Protein AF-A0A534V295-F1 (afdb_monomer_lite)

Radius of gyration: 14.81 Å; chains: 1; bounding box: 39×30×40 Å

Secondary structure (DSSP, 8-state):
-HHHHHHHH-SS----HHHHHHHHHHHTTS-GGG-TGGGGGGTTHHHH--HHHHHHHHHHHHHHHHHTTTPPTTSHHHHHHHHHHHHHH---HHHHHHHTT--HHHHHHHHHHHHHHHHH-TTTHHHHHHHIIIIITSGGGG---

Foldseek 3Di:
DVVLVCCVVDPPLDDDPVVVVVVCVVCVVPPLCPCQPCVLVSQLSLVSDQQVRNQVNLVSLLVNLVVCLVPDPPDSSNSSNVSSLCLLQDDDPRSLSNLLSHDPVRLVSLLVSLVVSLVRHPVRNVSSVVSCVPDSVDVNSVDHD

pLDDT: mean 78.27, std 17.97, range [41.53, 97.62]

Structure (mmCIF, N/CA/C/O backbone):
data_AF-A0A534V295-F1
#
_entry.id   AF-A0A534V295-F1
#
loop_
_atom_site.group_PDB
_atom_site.id
_atom_site.type_symbol
_atom_site.label_atom_id
_atom_site.label_alt_id
_atom_site.label_comp_id
_atom_site.label_a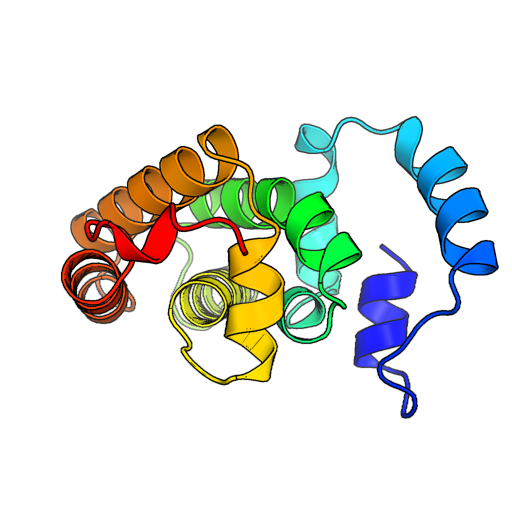sym_id
_atom_site.label_entity_id
_atom_site.label_seq_id
_atom_site.pdbx_PDB_ins_code
_atom_site.Cartn_x
_atom_site.Cartn_y
_atom_site.Cartn_z
_atom_site.occupancy
_atom_site.B_iso_or_equiv
_atom_site.auth_seq_id
_atom_site.auth_comp_id
_atom_site.auth_asym_id
_atom_site.auth_atom_id
_atom_site.pdbx_PDB_model_num
ATOM 1 N N . MET A 1 1 ? 5.606 -0.984 -17.996 1.00 51.03 1 MET A N 1
ATOM 2 C CA . MET A 1 1 ? 6.731 -0.240 -17.356 1.00 51.03 1 MET A CA 1
ATOM 3 C C . MET A 1 1 ? 7.034 1.120 -17.991 1.00 51.03 1 MET A C 1
ATOM 5 O O . MET A 1 1 ? 6.924 2.134 -17.314 1.00 51.03 1 MET A O 1
ATOM 9 N N . ARG A 1 2 ? 7.280 1.182 -19.312 1.00 45.19 2 ARG A N 1
ATOM 10 C CA . ARG A 1 2 ? 7.462 2.442 -20.069 1.00 45.19 2 ARG A CA 1
ATOM 11 C C . ARG A 1 2 ? 6.350 3.473 -19.828 1.00 45.19 2 ARG A C 1
ATOM 13 O O . ARG A 1 2 ? 6.599 4.661 -19.901 1.00 45.19 2 ARG A O 1
ATOM 20 N N . GLN A 1 3 ? 5.131 3.026 -19.540 1.00 49.78 3 GLN A N 1
ATOM 21 C CA . GLN A 1 3 ? 3.981 3.892 -19.294 1.00 49.78 3 GLN A CA 1
ATOM 22 C C . GLN A 1 3 ? 3.855 4.422 -17.856 1.00 49.78 3 GLN A C 1
ATOM 24 O O . GLN A 1 3 ? 3.363 5.526 -17.702 1.00 49.78 3 GLN A O 1
ATOM 29 N N . ALA A 1 4 ? 4.331 3.719 -16.821 1.00 48.47 4 ALA A N 1
ATOM 30 C CA . ALA A 1 4 ? 4.443 4.315 -15.482 1.00 48.47 4 ALA A CA 1
ATOM 31 C C . ALA A 1 4 ? 5.509 5.422 -15.500 1.00 48.47 4 ALA A C 1
ATOM 33 O O . ALA A 1 4 ? 5.258 6.523 -15.028 1.00 48.47 4 ALA A O 1
ATOM 34 N N . LEU A 1 5 ? 6.617 5.167 -16.205 1.00 48.59 5 LEU A N 1
ATOM 35 C CA . LEU A 1 5 ? 7.640 6.165 -16.514 1.00 48.59 5 LEU A CA 1
ATOM 36 C C . LEU A 1 5 ? 7.089 7.342 -17.349 1.00 48.59 5 LEU A C 1
ATOM 38 O O . LEU A 1 5 ? 7.414 8.491 -17.090 1.00 48.59 5 LEU A O 1
ATOM 42 N N . LEU A 1 6 ? 6.236 7.087 -18.351 1.00 47.25 6 LEU A N 1
ATOM 43 C CA . LEU A 1 6 ? 5.620 8.145 -19.174 1.00 47.25 6 LEU A CA 1
ATOM 44 C C . LEU A 1 6 ? 4.454 8.868 -18.480 1.00 47.25 6 LEU A C 1
ATOM 46 O O . LEU A 1 6 ? 4.185 10.012 -18.830 1.00 47.25 6 LEU A O 1
ATOM 50 N N . ALA A 1 7 ? 3.753 8.232 -17.539 1.00 51.16 7 ALA A N 1
ATOM 51 C CA . ALA A 1 7 ? 2.742 8.868 -16.695 1.00 51.16 7 ALA A CA 1
ATOM 52 C C . ALA A 1 7 ? 3.402 9.795 -15.666 1.00 51.16 7 ALA A C 1
ATOM 54 O O . ALA A 1 7 ? 2.887 10.881 -15.415 1.00 51.16 7 ALA A O 1
ATOM 55 N N . ASP A 1 8 ? 4.560 9.388 -15.145 1.00 47.47 8 ASP A N 1
ATOM 56 C CA . ASP A 1 8 ? 5.428 10.198 -14.289 1.00 47.47 8 ASP A CA 1
ATOM 57 C C . ASP A 1 8 ? 6.062 11.375 -15.066 1.00 47.47 8 ASP A C 1
ATOM 59 O O . ASP A 1 8 ? 6.061 12.516 -14.611 1.00 47.47 8 ASP A O 1
ATOM 63 N N . GLN A 1 9 ? 6.502 11.145 -16.311 1.00 46.31 9 GLN A N 1
ATOM 64 C CA . GLN A 1 9 ? 7.137 12.164 -17.169 1.00 46.31 9 GLN A CA 1
ATOM 65 C C . GLN A 1 9 ? 6.161 12.995 -18.032 1.00 46.31 9 GLN A C 1
ATOM 67 O O . GLN A 1 9 ? 6.581 13.912 -18.743 1.00 46.31 9 GLN A O 1
ATOM 72 N N . GLY A 1 10 ? 4.863 12.687 -18.028 1.00 43.84 10 GLY A N 1
ATOM 73 C CA . GLY A 1 10 ? 3.869 13.279 -18.926 1.00 43.84 10 GLY A CA 1
ATOM 74 C C . GLY A 1 10 ? 2.992 14.344 -18.261 1.00 43.84 10 GLY A C 1
ATOM 75 O O . GLY A 1 10 ? 2.264 14.062 -17.317 1.00 43.84 10 GLY A O 1
ATOM 76 N N . MET A 1 11 ? 2.942 15.562 -18.822 1.00 41.53 11 MET A N 1
ATOM 77 C CA . MET A 1 11 ? 2.014 16.629 -18.378 1.00 41.53 11 MET A CA 1
ATOM 78 C C . MET A 1 11 ? 0.5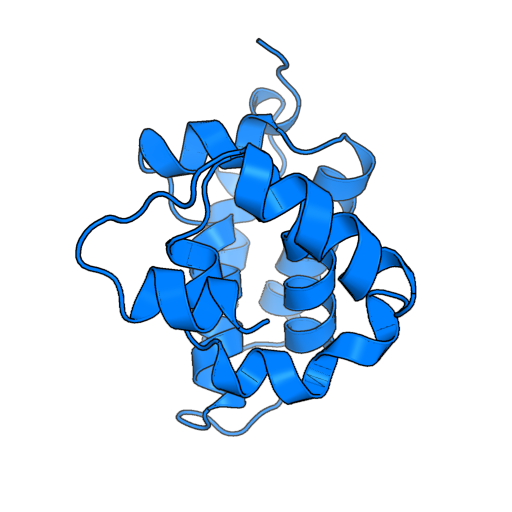21 16.244 -18.485 1.00 41.53 11 MET A C 1
ATOM 80 O O . MET A 1 11 ? -0.321 16.829 -17.805 1.00 41.53 11 MET A O 1
ATOM 84 N N . SER A 1 12 ? 0.178 15.259 -19.321 1.00 48.38 12 SER A N 1
ATOM 85 C CA . SER A 1 12 ? -1.149 14.636 -19.360 1.00 48.38 12 SER A CA 1
ATOM 86 C C . SER A 1 12 ? -1.113 13.351 -18.547 1.00 48.38 12 SER A C 1
ATOM 88 O O . SER A 1 12 ? -0.690 12.314 -19.046 1.00 48.38 12 SER A O 1
ATOM 90 N N . ARG A 1 13 ? -1.584 13.418 -17.302 1.00 48.59 13 ARG A N 1
ATOM 91 C CA . ARG A 1 13 ? -1.684 12.308 -16.334 1.00 48.59 13 ARG A CA 1
ATOM 92 C C . ARG A 1 13 ? -2.676 11.194 -16.736 1.00 48.59 13 ARG A C 1
ATOM 94 O O . ARG A 1 13 ? -3.284 10.577 -15.870 1.00 48.59 13 ARG A O 1
ATOM 101 N N . CYS A 1 14 ? -2.897 10.972 -18.031 1.00 46.66 14 CYS A N 1
ATOM 102 C CA . CYS A 1 14 ? -3.824 9.983 -18.570 1.00 46.66 14 CYS A CA 1
ATOM 103 C C . CYS A 1 14 ? -3.254 9.400 -19.866 1.00 46.66 14 CYS A C 1
ATOM 105 O O . CYS A 1 14 ? -3.063 10.114 -20.853 1.00 46.66 14 CYS A O 1
ATOM 107 N N . ILE A 1 15 ? -3.033 8.089 -19.882 1.00 50.72 15 ILE A N 1
ATOM 108 C CA . ILE A 1 15 ? -2.723 7.336 -21.099 1.00 50.72 15 ILE A CA 1
ATOM 109 C C . ILE A 1 15 ? -4.046 6.883 -21.717 1.00 50.72 15 ILE A C 1
ATOM 111 O O . ILE A 1 15 ? -4.970 6.488 -21.013 1.00 50.72 15 ILE A O 1
ATOM 115 N N . THR A 1 16 ? -4.167 6.966 -23.041 1.00 48.50 16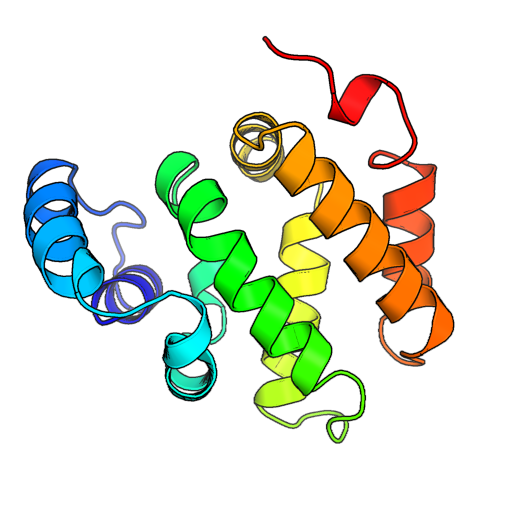 THR A N 1
ATOM 116 C CA . THR A 1 16 ? -5.398 6.589 -23.744 1.00 48.50 16 THR A CA 1
ATOM 117 C C . THR A 1 16 ? -5.587 5.067 -23.787 1.00 48.50 16 THR A C 1
ATOM 119 O O . THR A 1 16 ? -4.645 4.319 -24.055 1.00 48.50 16 THR A O 1
ATOM 122 N N . THR A 1 17 ? -6.828 4.608 -23.592 1.00 47.88 17 THR A N 1
ATOM 123 C CA . THR A 1 17 ? -7.249 3.191 -23.531 1.00 47.88 17 THR A CA 1
ATOM 124 C C . THR A 1 17 ? -6.703 2.292 -24.661 1.00 47.88 17 THR A C 1
ATOM 126 O O . THR A 1 17 ? -6.225 1.202 -24.359 1.00 47.88 17 THR A O 1
ATOM 129 N N . PRO A 1 18 ? -6.639 2.719 -25.943 1.00 47.00 18 PRO A N 1
ATOM 130 C CA . PRO A 1 18 ? -6.126 1.863 -27.024 1.00 47.00 18 PRO A CA 1
ATOM 131 C C . PRO A 1 18 ? -4.612 1.614 -26.951 1.00 47.00 18 PRO A C 1
ATOM 133 O O . PRO A 1 18 ? -4.115 0.577 -27.386 1.00 47.00 18 PRO A O 1
ATOM 136 N N . LYS A 1 19 ? -3.856 2.569 -26.391 1.00 48.72 19 LYS A N 1
ATOM 137 C CA . LYS A 1 19 ? -2.415 2.414 -26.138 1.00 48.72 19 LYS A CA 1
ATOM 138 C C . LYS A 1 19 ? -2.157 1.447 -24.982 1.00 48.72 19 LYS A C 1
ATOM 140 O O . LYS A 1 19 ? -1.067 0.893 -24.885 1.00 48.72 19 LYS A O 1
ATOM 145 N N . TRP A 1 20 ? -3.159 1.268 -24.124 1.00 52.34 20 TRP A N 1
ATOM 146 C CA . TRP A 1 20 ? -3.107 0.403 -22.961 1.00 52.34 20 TRP A CA 1
ATOM 147 C C . TRP A 1 20 ? -3.350 -1.059 -23.365 1.00 52.34 20 TRP A C 1
ATOM 149 O O . TRP A 1 20 ? -2.483 -1.897 -23.157 1.00 52.34 20 TRP A O 1
ATOM 159 N N . GLU A 1 21 ? -4.432 -1.384 -24.068 1.00 51.31 21 GLU A N 1
ATOM 160 C CA . GLU A 1 21 ? -4.711 -2.777 -24.473 1.00 51.31 21 GLU A CA 1
ATOM 161 C C . GLU A 1 21 ? -3.547 -3.438 -25.236 1.00 51.31 21 GLU A C 1
ATOM 163 O O . GLU A 1 21 ? -3.171 -4.571 -24.937 1.00 51.31 21 GLU A O 1
ATOM 168 N N . ALA A 1 22 ? -2.900 -2.704 -26.148 1.00 53.72 22 ALA A N 1
ATOM 169 C CA . ALA A 1 22 ? -1.765 -3.198 -26.930 1.00 53.72 22 ALA A CA 1
ATOM 170 C C . ALA A 1 22 ? -0.499 -3.482 -26.096 1.00 53.72 22 ALA A C 1
ATOM 172 O O . ALA A 1 22 ? 0.282 -4.365 -26.446 1.00 53.72 22 ALA A O 1
ATOM 173 N N . GLU A 1 23 ? -0.279 -2.749 -25.003 1.00 52.28 23 GLU A N 1
ATOM 174 C CA . GLU A 1 23 ? 0.859 -2.964 -24.102 1.00 52.28 23 GLU A CA 1
ATOM 175 C C . GLU A 1 23 ? 0.510 -3.961 -22.992 1.00 52.28 23 GLU A C 1
ATOM 177 O O . GLU A 1 23 ? 1.369 -4.740 -22.612 1.00 52.28 23 GLU A O 1
ATOM 182 N N . ARG A 1 24 ? -0.754 -4.054 -22.554 1.00 51.88 24 ARG A N 1
ATOM 183 C CA . ARG A 1 24 ? -1.249 -5.144 -21.692 1.00 51.88 24 ARG A CA 1
ATOM 184 C C . ARG A 1 24 ? -1.097 -6.501 -22.381 1.00 51.88 24 ARG A C 1
ATOM 186 O O . ARG A 1 24 ? -0.788 -7.488 -21.728 1.00 51.88 24 ARG A O 1
ATOM 193 N N . LEU A 1 25 ? -1.244 -6.531 -23.706 1.00 51.12 25 LEU A N 1
ATOM 194 C CA . LEU A 1 25 ? -0.944 -7.685 -24.560 1.00 51.12 25 LEU A CA 1
ATOM 195 C C . LEU A 1 25 ? 0.561 -8.005 -24.658 1.00 51.12 25 LEU A C 1
ATOM 197 O O . LEU A 1 25 ? 0.907 -9.169 -24.840 1.00 51.12 25 LEU A O 1
ATOM 201 N N . LYS A 1 26 ? 1.455 -7.015 -24.518 1.00 53.03 26 LYS A N 1
ATOM 202 C CA . LYS A 1 26 ? 2.919 -7.225 -24.496 1.00 53.03 26 LYS A CA 1
ATOM 203 C C . LYS A 1 26 ? 3.438 -7.598 -23.104 1.00 53.03 26 LYS A C 1
ATOM 205 O O . LYS A 1 26 ? 4.212 -8.540 -22.981 1.00 53.03 26 LYS A O 1
ATOM 210 N N . ASP A 1 27 ? 2.974 -6.901 -22.068 1.00 48.78 27 ASP A N 1
ATOM 211 C CA . ASP A 1 27 ? 3.249 -7.177 -20.652 1.00 48.78 27 ASP A CA 1
ATOM 212 C C . ASP A 1 27 ? 2.548 -8.470 -20.190 1.00 48.78 27 ASP A C 1
ATOM 214 O O . ASP A 1 27 ? 3.010 -9.122 -19.260 1.00 48.78 27 ASP A O 1
ATOM 218 N N . GLY A 1 28 ? 1.475 -8.898 -20.866 1.00 45.53 28 GLY A N 1
ATOM 219 C CA . GLY A 1 28 ? 0.749 -10.144 -20.593 1.00 45.53 28 GLY A CA 1
ATOM 220 C C . GLY A 1 28 ? 1.576 -11.425 -20.770 1.00 45.53 28 GLY A C 1
ATOM 221 O O . GLY A 1 28 ? 1.110 -12.499 -20.399 1.00 45.53 28 GLY A O 1
ATOM 222 N N . ALA A 1 29 ? 2.800 -11.323 -21.298 1.00 49.22 29 ALA A N 1
ATOM 223 C CA . ALA A 1 29 ? 3.756 -12.425 -21.385 1.00 49.22 29 ALA A CA 1
ATOM 224 C C . ALA A 1 29 ? 4.657 -12.567 -20.141 1.00 49.22 29 ALA A C 1
ATOM 226 O O . ALA A 1 29 ? 5.290 -13.609 -19.975 1.00 49.22 29 ALA A O 1
ATOM 227 N N . ILE A 1 30 ? 4.732 -11.551 -19.271 1.00 51.84 30 ILE A N 1
ATOM 228 C CA . ILE A 1 30 ? 5.597 -11.560 -18.086 1.00 51.84 30 ILE A CA 1
ATOM 229 C C . ILE A 1 30 ? 4.713 -11.676 -16.842 1.00 51.84 30 ILE A C 1
ATOM 231 O O . ILE A 1 30 ? 3.913 -10.780 -16.570 1.00 51.84 30 ILE A O 1
ATOM 235 N N . PRO A 1 31 ? 4.837 -12.754 -16.049 1.00 55.16 31 PRO A N 1
ATOM 236 C CA . PRO A 1 31 ? 4.134 -12.852 -14.782 1.00 55.16 31 PRO A CA 1
ATOM 237 C C . PRO A 1 31 ? 4.469 -11.642 -13.900 1.00 55.16 31 PRO A C 1
ATOM 239 O O . PRO A 1 31 ? 5.643 -11.372 -13.665 1.00 55.16 31 PRO A O 1
ATOM 242 N N . TRP A 1 32 ? 3.455 -10.967 -13.344 1.00 54.72 32 TRP A N 1
ATOM 243 C CA . TRP A 1 32 ? 3.606 -9.878 -12.358 1.00 54.72 32 TRP A CA 1
ATOM 244 C C . TRP A 1 32 ? 4.693 -10.128 -11.290 1.00 54.72 32 TRP A C 1
ATOM 246 O O . TRP A 1 32 ? 5.438 -9.199 -10.980 1.00 54.72 32 TRP A O 1
ATOM 256 N N . PRO A 1 33 ? 4.864 -11.364 -10.770 1.00 52.75 33 PRO A N 1
ATOM 257 C CA . PRO A 1 33 ? 5.985 -11.754 -9.910 1.00 52.75 33 PRO A CA 1
ATOM 258 C C . PRO A 1 33 ? 7.403 -11.418 -10.388 1.00 52.75 33 PRO A C 1
ATOM 260 O O . PRO A 1 33 ? 8.299 -11.336 -9.552 1.00 52.75 33 PRO A O 1
ATOM 263 N N . MET A 1 34 ? 7.614 -11.280 -11.697 1.00 54.59 34 MET A N 1
ATOM 264 C CA . MET A 1 34 ? 8.913 -11.065 -12.343 1.00 54.59 34 MET A CA 1
ATOM 265 C C . MET A 1 34 ? 9.182 -9.593 -12.685 1.00 54.59 34 MET A C 1
ATOM 267 O O . MET A 1 34 ? 10.216 -9.283 -13.267 1.00 54.59 34 MET A O 1
ATOM 271 N N . LEU A 1 35 ? 8.269 -8.681 -12.335 1.00 59.09 35 LEU A N 1
ATOM 272 C CA . LEU A 1 35 ? 8.397 -7.250 -12.625 1.00 59.09 35 LEU A CA 1
ATOM 273 C C . LEU A 1 35 ? 9.097 -6.453 -11.507 1.00 59.09 35 LEU A C 1
ATOM 275 O O . LEU A 1 35 ? 9.240 -5.246 -11.665 1.00 59.09 35 LEU A O 1
ATOM 279 N N . SER A 1 36 ? 9.515 -7.087 -10.398 1.00 56.75 36 SER A N 1
ATOM 280 C CA . SER A 1 36 ? 9.917 -6.394 -9.158 1.00 56.75 36 SER A CA 1
ATOM 281 C C . SER A 1 36 ? 10.997 -5.337 -9.359 1.00 56.75 36 SER A C 1
ATOM 283 O O . SER A 1 36 ? 10.808 -4.200 -8.945 1.00 56.75 36 SER A O 1
ATOM 285 N N . ASP A 1 37 ? 12.096 -5.668 -10.024 1.00 59.97 37 ASP A N 1
ATOM 286 C CA . ASP A 1 37 ? 13.290 -4.813 -9.975 1.00 59.97 37 ASP A CA 1
ATOM 287 C C . ASP A 1 37 ? 13.121 -3.559 -10.826 1.00 59.97 37 ASP A 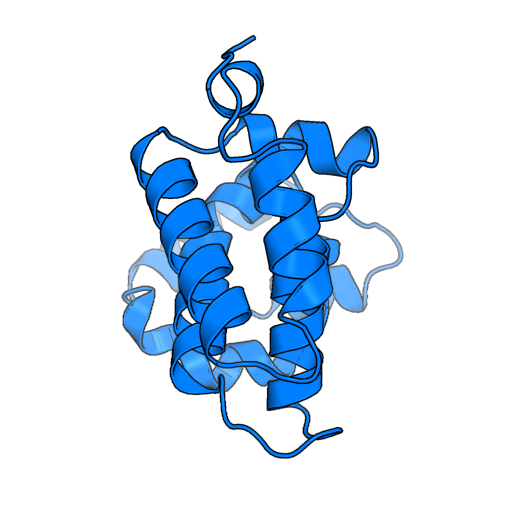C 1
ATOM 289 O O . ASP A 1 37 ? 13.588 -2.477 -10.486 1.00 59.97 37 ASP A O 1
ATOM 293 N N . ALA A 1 38 ? 12.365 -3.672 -11.911 1.00 61.84 38 ALA A N 1
ATOM 294 C CA . ALA A 1 38 ? 12.159 -2.555 -12.808 1.00 61.84 38 ALA A CA 1
ATOM 295 C C . ALA A 1 38 ? 10.944 -1.680 -12.396 1.00 61.84 38 ALA A C 1
ATOM 297 O O . ALA A 1 38 ? 10.657 -0.651 -13.012 1.00 61.84 38 ALA A O 1
ATOM 298 N N . LEU A 1 39 ? 10.272 -2.018 -11.280 1.00 65.25 39 LEU A N 1
ATOM 299 C CA . LEU A 1 39 ? 9.371 -1.096 -10.574 1.00 65.25 39 LEU A CA 1
ATOM 300 C C . LEU A 1 39 ? 10.132 0.014 -9.835 1.00 65.25 39 LEU A C 1
ATOM 302 O O . LEU A 1 39 ? 9.572 1.098 -9.692 1.00 65.25 39 LEU A O 1
ATOM 306 N N . VAL A 1 40 ? 11.397 -0.196 -9.446 1.00 60.31 40 VAL A N 1
ATOM 307 C CA . VAL A 1 40 ? 12.243 0.855 -8.838 1.00 60.31 40 VAL A CA 1
ATOM 308 C C . VAL A 1 40 ? 12.381 2.053 -9.777 1.00 60.31 40 VAL A C 1
ATOM 310 O O . VAL A 1 40 ? 12.288 3.203 -9.354 1.00 60.31 40 VAL A O 1
ATOM 313 N N . GLU A 1 41 ? 12.510 1.797 -11.081 1.00 62.06 41 GLU A N 1
ATOM 314 C CA . GLU A 1 41 ? 12.561 2.854 -12.098 1.00 62.06 41 GLU A CA 1
ATOM 315 C C . GLU A 1 41 ? 11.250 3.641 -12.202 1.00 62.06 41 GLU A C 1
ATOM 317 O O . GLU A 1 41 ? 11.248 4.783 -12.652 1.00 62.06 41 GLU A O 1
ATOM 322 N N . CYS A 1 42 ? 10.133 3.046 -11.776 1.00 64.19 42 CYS A N 1
ATOM 323 C CA . CYS A 1 42 ? 8.824 3.677 -11.823 1.00 64.19 42 CYS A CA 1
ATOM 324 C C . CYS A 1 42 ? 8.545 4.583 -10.620 1.00 64.19 42 CYS A C 1
ATOM 326 O O . CYS A 1 42 ? 7.546 5.287 -10.695 1.00 64.19 42 CYS A O 1
ATOM 328 N N . ARG A 1 43 ? 9.374 4.577 -9.558 1.00 68.38 43 ARG A N 1
ATOM 329 C CA . ARG A 1 43 ? 9.247 5.413 -8.342 1.00 68.38 43 ARG A CA 1
ATOM 330 C C . ARG A 1 43 ? 7.779 5.654 -7.938 1.00 68.38 43 ARG A C 1
ATOM 332 O O . ARG A 1 43 ? 7.068 4.712 -7.604 1.00 68.38 43 ARG A O 1
ATOM 339 N N . ASP A 1 44 ? 7.282 6.883 -8.074 1.00 66.44 44 ASP A N 1
ATOM 340 C CA . ASP A 1 44 ? 5.924 7.298 -7.689 1.00 66.44 44 ASP A CA 1
ATOM 341 C C . ASP A 1 44 ? 4.834 6.996 -8.729 1.00 66.44 44 ASP A C 1
ATOM 343 O O . ASP A 1 44 ? 3.683 7.423 -8.603 1.00 66.44 44 ASP A O 1
ATOM 347 N N . GLY A 1 45 ? 5.153 6.211 -9.754 1.00 71.25 45 GLY A N 1
ATOM 348 C CA . GLY A 1 45 ? 4.266 5.894 -10.865 1.00 71.25 45 GLY A CA 1
ATOM 349 C C . GLY A 1 45 ? 2.930 5.303 -10.417 1.00 71.25 45 GLY A C 1
ATOM 350 O O . GLY A 1 45 ? 1.911 5.600 -11.039 1.00 71.25 45 GLY A O 1
ATOM 351 N N . LEU A 1 46 ? 2.894 4.548 -9.306 1.00 78.12 46 LEU A N 1
ATOM 352 C CA . LEU A 1 46 ? 1.650 4.015 -8.732 1.00 78.12 46 LEU A CA 1
ATOM 353 C C . LEU A 1 46 ? 0.671 5.136 -8.344 1.00 78.12 46 LEU A C 1
ATOM 355 O O . LEU A 1 46 ? -0.527 5.039 -8.626 1.00 78.12 46 LEU A O 1
ATOM 359 N N . ALA A 1 47 ? 1.174 6.227 -7.760 1.00 78.25 47 ALA A N 1
ATOM 360 C CA . ALA A 1 47 ? 0.372 7.363 -7.319 1.00 78.25 47 ALA A CA 1
ATOM 361 C C . ALA A 1 47 ? -0.208 8.175 -8.488 1.00 78.25 47 ALA A C 1
ATOM 363 O O . ALA A 1 47 ? -1.095 9.007 -8.270 1.00 78.25 47 ALA A O 1
ATOM 364 N N . HIS A 1 48 ? 0.230 7.914 -9.722 1.00 80.56 48 HIS A N 1
ATOM 365 C CA . HIS A 1 48 ? -0.203 8.597 -10.942 1.00 80.56 48 HIS A CA 1
ATOM 366 C C . HIS A 1 48 ? -1.077 7.742 -11.866 1.00 80.56 48 HIS A C 1
ATOM 368 O O . HIS A 1 48 ? -1.596 8.257 -12.854 1.00 80.56 48 HIS A O 1
ATOM 374 N N . LEU A 1 49 ? -1.308 6.470 -11.531 1.00 82.19 49 LEU A N 1
ATOM 375 C CA . LEU A 1 49 ? -2.166 5.596 -12.329 1.00 82.19 49 LEU A CA 1
ATOM 376 C C . LEU A 1 49 ? -3.650 5.995 -12.247 1.00 82.19 49 LEU A C 1
ATOM 378 O O . LEU A 1 49 ? -4.147 6.479 -11.222 1.00 82.19 49 LEU A O 1
ATOM 382 N N . ASP A 1 50 ? -4.380 5.761 -13.338 1.00 84.38 50 ASP A N 1
ATOM 383 C CA . ASP A 1 50 ? -5.846 5.770 -13.333 1.00 84.38 50 ASP A CA 1
ATOM 384 C C . ASP A 1 50 ? -6.415 4.610 -12.482 1.00 84.38 50 ASP A C 1
ATOM 386 O O . ASP A 1 50 ? -5.674 3.766 -11.981 1.00 84.38 50 ASP A O 1
ATOM 390 N N . GLU A 1 51 ? -7.737 4.567 -12.285 1.00 88.75 51 GLU A N 1
ATOM 391 C CA . GLU A 1 51 ? -8.377 3.568 -11.416 1.00 88.75 51 GLU A CA 1
ATOM 392 C C . GLU A 1 51 ? -8.154 2.112 -11.856 1.00 88.75 51 GLU A C 1
ATOM 394 O O . GLU A 1 51 ? -7.958 1.243 -11.004 1.00 88.75 51 GLU A O 1
ATOM 399 N N . GLU A 1 52 ? -8.195 1.832 -13.160 1.00 85.12 52 GLU A N 1
ATOM 400 C CA . GLU A 1 52 ? -8.067 0.469 -13.687 1.00 85.12 52 GLU A CA 1
ATOM 401 C C . GLU A 1 52 ? -6.610 0.010 -13.630 1.00 85.12 52 GLU A C 1
ATOM 403 O O . GLU A 1 52 ? -6.302 -1.078 -13.136 1.00 85.12 52 GLU A O 1
ATOM 408 N N . SER A 1 53 ? -5.707 0.876 -14.085 1.00 80.12 53 SER A N 1
ATOM 409 C CA . SER A 1 53 ? -4.267 0.657 -14.055 1.00 80.12 53 SER A CA 1
ATOM 410 C C . SER A 1 53 ? -3.768 0.465 -12.626 1.00 80.12 53 SER A C 1
ATOM 412 O O . SER A 1 53 ? -2.971 -0.436 -12.368 1.00 80.12 53 SER A O 1
ATOM 414 N N . PHE A 1 54 ? -4.271 1.268 -11.683 1.00 88.19 54 PHE A N 1
ATOM 415 C CA . PHE A 1 54 ? -3.943 1.136 -10.269 1.00 88.19 54 PHE A CA 1
ATOM 416 C C . PHE A 1 54 ? -4.310 -0.249 -9.741 1.00 88.19 54 PHE A C 1
ATOM 418 O O . PHE A 1 54 ? -3.442 -0.956 -9.235 1.00 88.19 54 PHE A O 1
ATOM 425 N N . ALA A 1 55 ? -5.571 -0.667 -9.902 1.00 87.94 55 ALA A N 1
ATOM 426 C CA . ALA A 1 55 ? -6.031 -1.961 -9.406 1.00 87.94 55 ALA A CA 1
ATOM 427 C C . ALA A 1 55 ? -5.238 -3.126 -10.016 1.00 87.94 55 ALA A C 1
ATOM 429 O O . ALA A 1 55 ? -4.968 -4.117 -9.343 1.00 87.94 55 ALA A O 1
ATOM 430 N N . TYR A 1 56 ? -4.837 -3.001 -11.279 1.00 83.00 56 TYR A N 1
ATOM 431 C CA . TYR A 1 56 ? -4.076 -4.026 -11.978 1.00 83.00 56 TYR A CA 1
ATOM 432 C C . TYR A 1 56 ? -2.623 -4.150 -11.498 1.00 83.00 56 TYR A C 1
ATOM 434 O O . TYR A 1 56 ? -2.149 -5.254 -11.234 1.00 83.00 56 TYR A O 1
ATOM 442 N N . TYR A 1 57 ? -1.904 -3.032 -11.374 1.00 82.50 57 TYR A N 1
ATOM 443 C CA . TYR A 1 57 ? -0.482 -3.050 -11.023 1.00 82.50 57 TYR A CA 1
ATOM 444 C C . TYR A 1 57 ? -0.213 -3.106 -9.518 1.00 82.50 57 TYR A C 1
ATOM 446 O O . TYR A 1 57 ? 0.885 -3.512 -9.135 1.00 82.50 57 TYR A O 1
ATOM 454 N N . LEU A 1 58 ? -1.192 -2.767 -8.669 1.00 88.31 58 LEU A N 1
ATOM 455 C CA . LEU A 1 58 ? -1.030 -2.714 -7.213 1.00 88.31 58 LEU A CA 1
ATOM 456 C C . LEU A 1 58 ? -0.372 -3.978 -6.643 1.00 88.31 58 LEU A C 1
ATOM 458 O O . LEU A 1 58 ? 0.557 -3.866 -5.853 1.00 88.31 58 LEU A O 1
ATOM 462 N N . GLY A 1 59 ? -0.774 -5.172 -7.086 1.00 85.88 59 GLY A N 1
ATOM 463 C CA . GLY A 1 59 ? -0.183 -6.426 -6.600 1.00 85.88 59 GLY A CA 1
ATOM 464 C C . GLY A 1 59 ? 1.331 -6.540 -6.840 1.00 85.88 59 GLY A C 1
ATOM 465 O O . GLY A 1 59 ? 2.051 -7.064 -5.993 1.00 85.88 59 GLY A O 1
ATOM 466 N N . GLY A 1 60 ? 1.835 -6.007 -7.959 1.00 83.69 60 GLY A N 1
ATOM 467 C CA . GLY A 1 60 ? 3.273 -5.969 -8.246 1.00 83.69 60 GLY A CA 1
ATOM 468 C C . GLY A 1 60 ? 4.024 -5.035 -7.296 1.00 83.69 60 GLY A C 1
ATOM 469 O O . GLY A 1 60 ? 5.055 -5.412 -6.744 1.00 83.69 60 GLY A O 1
ATOM 470 N N . PHE A 1 61 ? 3.457 -3.854 -7.046 1.00 87.44 61 PHE A N 1
ATOM 471 C CA . PHE A 1 61 ? 4.002 -2.883 -6.098 1.00 87.44 61 PHE A CA 1
ATOM 472 C C . PHE A 1 61 ? 3.967 -3.393 -4.649 1.00 87.44 61 PHE A C 1
ATOM 474 O O . PHE A 1 61 ? 4.951 -3.243 -3.932 1.00 87.44 61 PHE A O 1
ATOM 481 N N . LEU A 1 62 ? 2.888 -4.066 -4.230 1.00 90.31 62 LEU A N 1
ATOM 482 C CA . LEU A 1 62 ? 2.797 -4.693 -2.906 1.00 90.31 62 LEU A CA 1
ATOM 483 C C . LEU A 1 62 ? 3.869 -5.773 -2.724 1.00 90.31 62 LEU A C 1
ATOM 485 O O . LEU A 1 62 ? 4.552 -5.797 -1.707 1.00 90.31 62 LEU A O 1
ATOM 489 N N . ARG A 1 63 ? 4.075 -6.639 -3.724 1.00 87.38 63 ARG A N 1
ATOM 490 C CA . ARG A 1 63 ? 5.134 -7.659 -3.680 1.00 87.38 63 ARG A CA 1
ATOM 491 C C . ARG A 1 63 ? 6.523 -7.033 -3.576 1.00 87.38 63 ARG A C 1
ATOM 493 O O . ARG A 1 63 ? 7.337 -7.507 -2.788 1.00 87.38 63 ARG A O 1
ATOM 500 N N . PHE A 1 64 ? 6.793 -5.997 -4.372 1.00 87.44 64 PHE A N 1
ATOM 501 C CA . PHE A 1 64 ? 8.049 -5.258 -4.286 1.00 87.44 64 PHE A CA 1
ATOM 502 C C . PHE A 1 64 ? 8.265 -4.717 -2.870 1.00 87.44 64 PHE A C 1
ATOM 504 O O . PHE A 1 64 ? 9.312 -4.971 -2.281 1.00 87.44 64 PHE A O 1
ATOM 511 N N . ALA A 1 65 ? 7.254 -4.041 -2.320 1.00 90.06 65 ALA A N 1
ATOM 512 C CA . ALA A 1 65 ? 7.296 -3.451 -0.991 1.00 90.06 65 ALA A CA 1
ATOM 513 C C . ALA A 1 65 ? 7.569 -4.506 0.091 1.00 90.06 65 ALA A C 1
ATOM 515 O O . ALA A 1 65 ? 8.447 -4.305 0.919 1.00 90.06 65 ALA A O 1
ATOM 516 N N . VAL A 1 66 ? 6.895 -5.663 0.041 1.00 91.25 66 VAL A N 1
ATOM 517 C CA . VAL A 1 66 ? 7.123 -6.782 0.977 1.00 91.25 66 VAL A CA 1
ATOM 518 C C . VAL A 1 66 ? 8.566 -7.292 0.928 1.00 91.25 66 VAL A C 1
ATOM 520 O O . VAL A 1 66 ? 9.157 -7.554 1.974 1.00 91.25 66 VAL A O 1
ATOM 523 N N . ASN A 1 67 ? 9.147 -7.414 -0.267 1.00 89.56 67 ASN A N 1
ATOM 524 C CA . ASN A 1 67 ? 10.520 -7.898 -0.435 1.00 89.56 67 ASN A CA 1
ATOM 525 C C . ASN A 1 67 ? 11.586 -6.902 0.052 1.00 89.56 67 ASN A C 1
ATOM 527 O O . ASN A 1 67 ? 12.728 -7.306 0.257 1.00 89.56 67 ASN A O 1
ATOM 531 N N . HIS A 1 68 ? 11.220 -5.633 0.239 1.00 89.75 68 HIS A N 1
ATOM 532 C CA . HIS A 1 68 ? 12.131 -4.550 0.612 1.00 89.75 68 HIS A CA 1
ATOM 533 C C . HIS A 1 68 ? 11.697 -3.827 1.896 1.00 89.75 68 HIS A C 1
ATOM 535 O O . HIS A 1 68 ? 12.083 -2.686 2.125 1.00 89.75 68 HIS A O 1
ATOM 541 N N . LEU A 1 69 ? 10.915 -4.486 2.759 1.00 90.19 69 LEU A N 1
ATOM 542 C CA . LEU A 1 69 ? 10.441 -3.907 4.025 1.00 90.19 69 LEU A CA 1
ATOM 543 C C . LEU A 1 69 ? 11.566 -3.444 4.954 1.00 90.19 69 LEU A C 1
ATOM 545 O O . LEU A 1 69 ? 11.374 -2.500 5.712 1.00 90.19 69 LEU A O 1
ATOM 549 N N . ASP A 1 70 ? 12.709 -4.126 4.898 1.00 88.31 70 ASP A N 1
ATOM 550 C CA . ASP A 1 70 ? 13.879 -3.842 5.729 1.00 88.31 70 ASP A CA 1
ATOM 551 C C . ASP A 1 70 ? 14.951 -3.047 4.957 1.00 88.31 70 ASP A C 1
ATOM 553 O O . ASP A 1 70 ? 16.126 -3.051 5.336 1.00 88.31 70 ASP A O 1
ATOM 557 N N . ALA A 1 71 ? 14.585 -2.418 3.833 1.00 88.06 71 ALA A N 1
ATOM 558 C CA . ALA A 1 71 ? 15.510 -1.582 3.082 1.00 88.06 71 ALA A CA 1
ATOM 559 C C . ALA A 1 71 ? 16.018 -0.417 3.946 1.00 88.06 71 ALA A C 1
ATOM 561 O O . ALA A 1 71 ? 15.334 0.080 4.840 1.00 88.06 71 ALA A O 1
ATOM 562 N N . SER A 1 72 ? 17.248 0.022 3.677 1.00 89.44 72 SER A N 1
ATOM 563 C CA . SER A 1 72 ? 17.833 1.160 4.384 1.00 89.44 72 SER A CA 1
ATOM 564 C C . SER A 1 72 ? 16.980 2.408 4.180 1.00 89.44 72 SER A C 1
ATOM 566 O O . SER A 1 72 ? 16.595 2.714 3.051 1.00 89.44 72 SER A O 1
ATOM 568 N N . LEU A 1 73 ? 16.754 3.165 5.253 1.00 86.81 73 LEU A N 1
ATOM 569 C CA . LEU A 1 73 ? 16.052 4.445 5.185 1.00 86.81 73 LEU A CA 1
ATOM 570 C C . LEU A 1 73 ? 16.699 5.353 4.124 1.00 86.81 73 LEU A C 1
ATOM 572 O O . LEU A 1 73 ? 17.929 5.455 4.075 1.00 86.81 73 LEU A O 1
ATOM 576 N N . LEU A 1 74 ? 15.881 6.031 3.314 1.00 86.00 74 LEU A N 1
ATOM 577 C CA . LEU A 1 74 ? 16.307 6.891 2.191 1.00 86.00 74 LEU A CA 1
ATOM 578 C C . LEU A 1 74 ? 16.913 6.146 0.986 1.00 86.00 74 LEU A C 1
ATOM 580 O O . LEU A 1 74 ? 17.494 6.778 0.100 1.00 86.00 74 LEU A O 1
ATOM 584 N N . SER A 1 75 ? 16.817 4.816 0.938 1.00 89.00 75 SER A N 1
ATOM 585 C CA . SER A 1 75 ? 17.103 4.064 -0.287 1.00 89.00 75 SER A CA 1
ATOM 586 C C . SER A 1 75 ? 15.957 4.217 -1.300 1.00 89.00 75 SER A C 1
ATOM 588 O O . SER A 1 75 ? 14.817 4.452 -0.896 1.00 89.00 75 SER A O 1
ATOM 590 N N . PRO A 1 76 ? 16.207 4.069 -2.614 1.00 86.88 76 PRO A N 1
ATOM 591 C CA . PRO A 1 76 ? 15.137 4.053 -3.617 1.00 86.88 76 PRO A CA 1
ATOM 592 C C . PRO A 1 76 ? 14.038 3.019 -3.324 1.00 86.88 76 PRO A C 1
ATOM 594 O O . PRO A 1 76 ? 12.869 3.226 -3.647 1.00 86.88 76 PRO A O 1
ATOM 597 N N . GLU A 1 77 ? 14.408 1.899 -2.709 1.00 88.44 77 GLU A N 1
ATOM 598 C CA . GLU A 1 77 ? 13.500 0.844 -2.282 1.00 88.44 77 GLU A CA 1
ATOM 599 C C . GLU A 1 77 ? 12.589 1.302 -1.130 1.00 88.44 77 GLU A C 1
ATOM 601 O O . GLU A 1 77 ? 11.385 1.045 -1.172 1.00 88.44 77 GLU A O 1
ATOM 606 N N . ASP A 1 78 ? 13.145 2.015 -0.145 1.00 89.62 78 ASP A N 1
ATOM 607 C CA . ASP A 1 78 ? 12.408 2.636 0.966 1.00 89.62 78 ASP A CA 1
ATOM 608 C C . ASP A 1 78 ? 11.484 3.763 0.474 1.00 89.62 78 ASP A C 1
ATOM 610 O O . ASP A 1 78 ? 10.315 3.822 0.855 1.00 89.62 78 ASP A O 1
ATOM 614 N N . GLU A 1 79 ? 11.946 4.598 -0.465 1.00 88.06 79 GLU A N 1
ATOM 615 C CA . GLU A 1 79 ? 11.098 5.602 -1.124 1.00 88.06 79 GLU A CA 1
ATOM 616 C C . GLU A 1 79 ? 9.884 4.946 -1.802 1.00 88.06 79 GLU A C 1
ATOM 618 O O . GLU A 1 79 ? 8.744 5.393 -1.635 1.00 88.06 79 GLU A O 1
ATOM 623 N N . LEU A 1 80 ? 10.105 3.844 -2.527 1.00 87.69 80 LEU A N 1
ATOM 624 C CA . LEU A 1 80 ? 9.033 3.112 -3.193 1.00 87.69 80 LEU A CA 1
ATOM 625 C C . LEU A 1 80 ? 8.098 2.422 -2.189 1.00 87.69 80 LEU A C 1
ATOM 627 O O . LEU A 1 80 ? 6.880 2.481 -2.359 1.00 87.69 80 LEU A O 1
ATOM 631 N N . LEU A 1 81 ? 8.625 1.825 -1.118 1.00 89.62 81 LEU A N 1
ATOM 632 C CA . LEU A 1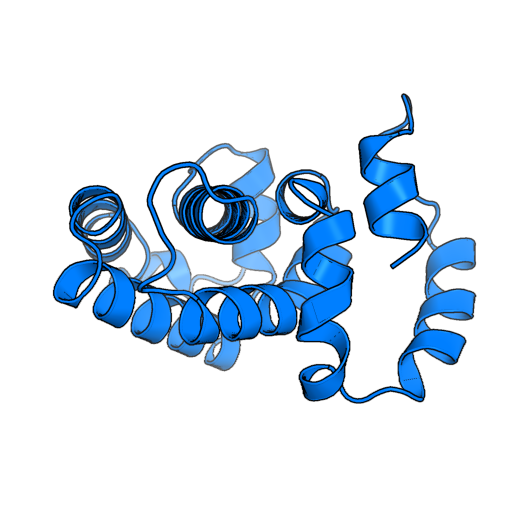 81 ? 7.822 1.294 -0.012 1.00 89.62 81 LEU A CA 1
ATOM 633 C C . LEU A 1 81 ? 6.907 2.381 0.569 1.00 89.62 81 LEU A C 1
ATOM 635 O O . LEU A 1 81 ? 5.692 2.175 0.667 1.00 89.62 81 LEU A O 1
ATOM 639 N N . GLY A 1 82 ? 7.464 3.551 0.883 1.00 89.94 82 GLY A N 1
ATOM 640 C CA . GLY A 1 82 ? 6.715 4.706 1.365 1.00 89.94 82 GLY A CA 1
ATOM 641 C C . GLY A 1 82 ? 5.626 5.145 0.385 1.00 89.94 82 GLY A C 1
ATOM 642 O O . GLY A 1 82 ? 4.491 5.394 0.796 1.00 89.94 82 GLY A O 1
ATOM 643 N N . SER A 1 83 ? 5.923 5.160 -0.916 1.00 89.94 83 SER A N 1
ATOM 644 C CA . SER A 1 83 ? 4.961 5.486 -1.979 1.00 89.94 83 SER A CA 1
ATOM 645 C C . SER A 1 83 ? 3.810 4.474 -2.065 1.00 89.94 83 SER A C 1
ATOM 647 O O . SER A 1 83 ? 2.641 4.854 -2.218 1.00 89.94 83 SER A O 1
ATOM 649 N N . VAL A 1 84 ? 4.096 3.178 -1.892 1.00 91.81 84 VAL A N 1
ATOM 650 C CA . VAL A 1 84 ? 3.074 2.120 -1.844 1.00 91.81 84 VAL A CA 1
ATOM 651 C C . VAL A 1 84 ? 2.186 2.281 -0.617 1.00 91.81 84 VAL A C 1
ATOM 653 O O . VAL A 1 84 ? 0.961 2.307 -0.763 1.00 91.81 84 VAL A O 1
ATOM 656 N N . VAL A 1 85 ? 2.778 2.459 0.569 1.00 92.62 85 VAL A N 1
ATOM 657 C CA . VAL A 1 85 ? 2.033 2.716 1.812 1.00 92.62 85 VAL A CA 1
ATOM 658 C C . VAL A 1 85 ? 1.160 3.957 1.643 1.00 92.62 85 VAL A C 1
ATOM 660 O O . VAL A 1 85 ? -0.049 3.906 1.870 1.00 92.62 85 VAL A O 1
ATOM 663 N N . PHE A 1 86 ? 1.717 5.065 1.161 1.00 91.12 86 PHE A N 1
ATOM 664 C CA . PHE A 1 86 ? 0.962 6.287 0.903 1.00 91.12 86 PHE A CA 1
ATOM 665 C C . PHE A 1 86 ? -0.213 6.048 -0.056 1.00 91.12 86 PHE A C 1
ATOM 667 O O . PHE A 1 86 ? -1.344 6.446 0.227 1.00 91.12 86 PHE A O 1
ATOM 674 N N . SER A 1 87 ? 0.015 5.320 -1.149 1.00 91.00 87 SER A N 1
ATOM 675 C CA . SER A 1 87 ? -1.002 5.024 -2.162 1.00 91.00 87 SER A CA 1
ATOM 676 C C . SER A 1 87 ? -2.179 4.210 -1.623 1.00 91.00 87 SER A C 1
ATOM 678 O O . SER A 1 87 ? -3.312 4.402 -2.068 1.00 91.00 87 SER A O 1
ATOM 680 N N . VAL A 1 88 ? -1.957 3.332 -0.641 1.00 92.19 88 VAL A N 1
ATOM 681 C CA . VAL A 1 88 ? -3.040 2.564 -0.004 1.00 92.19 88 VAL A CA 1
ATOM 682 C C . VAL A 1 88 ? -3.599 3.228 1.259 1.00 92.19 88 VAL A C 1
ATOM 684 O O . VAL A 1 88 ? -4.643 2.813 1.753 1.00 92.19 88 VAL A O 1
ATOM 687 N N . THR A 1 89 ? -2.975 4.285 1.780 1.00 89.12 89 THR A N 1
ATOM 688 C CA . THR A 1 89 ? -3.436 4.981 2.997 1.00 89.12 89 THR A CA 1
ATOM 689 C C . THR A 1 89 ? -4.101 6.334 2.715 1.00 89.12 89 THR A C 1
ATOM 691 O O . THR A 1 89 ? -4.994 6.748 3.461 1.00 89.12 89 THR A O 1
ATOM 694 N N . GLN A 1 90 ? -3.743 7.021 1.626 1.00 87.75 90 GLN A N 1
ATOM 695 C CA . GLN A 1 90 ? -4.262 8.349 1.298 1.00 87.75 90 GLN A CA 1
ATOM 696 C C . GLN A 1 90 ? -5.757 8.311 0.923 1.00 87.75 90 GLN A C 1
ATOM 698 O O . GLN A 1 90 ? -6.208 7.509 0.108 1.00 87.75 90 GLN A O 1
ATOM 703 N N . ARG A 1 91 ? -6.554 9.237 1.475 1.00 85.31 91 ARG A N 1
ATOM 704 C CA . ARG A 1 91 ? -8.029 9.262 1.339 1.00 85.31 91 ARG A CA 1
ATOM 705 C C . ARG A 1 91 ? -8.571 10.411 0.480 1.00 85.31 91 ARG A C 1
ATOM 707 O O . ARG A 1 91 ? -9.663 10.912 0.729 1.00 85.31 91 ARG A O 1
ATOM 714 N N . SER A 1 92 ? -7.824 10.856 -0.528 1.00 87.94 92 SER A N 1
ATOM 715 C CA . SER A 1 92 ? -8.330 11.861 -1.474 1.00 87.94 92 SER A CA 1
ATOM 716 C C . SER A 1 92 ? -9.458 11.274 -2.335 1.00 87.94 92 SER A C 1
ATOM 718 O O . SER A 1 92 ? -9.418 10.092 -2.662 1.00 87.94 92 SER A O 1
ATOM 720 N N . ASN A 1 93 ? -10.444 12.082 -2.753 1.00 86.62 93 ASN A N 1
ATOM 721 C CA . ASN A 1 93 ? -11.556 11.615 -3.607 1.00 86.62 93 ASN A CA 1
ATOM 722 C C . ASN A 1 93 ? -11.077 10.847 -4.847 1.00 86.62 93 ASN A C 1
ATOM 724 O O . ASN A 1 93 ? -11.697 9.866 -5.250 1.00 86.62 93 ASN A O 1
ATOM 728 N N . TYR A 1 94 ? -9.958 11.291 -5.414 1.00 84.00 94 TYR A N 1
ATOM 729 C CA . TYR A 1 94 ? -9.292 10.631 -6.524 1.00 84.00 94 TYR A CA 1
ATOM 730 C C . TYR A 1 94 ? -8.805 9.224 -6.151 1.00 84.00 94 TYR A C 1
ATOM 732 O O . TYR A 1 94 ? -9.151 8.257 -6.825 1.00 84.00 94 TYR A O 1
ATOM 740 N N . ASN A 1 95 ? -8.087 9.080 -5.033 1.00 88.38 95 ASN A N 1
ATOM 741 C CA . ASN A 1 95 ? -7.602 7.777 -4.590 1.00 88.38 95 ASN A CA 1
ATOM 742 C C . ASN A 1 95 ? -8.747 6.841 -4.175 1.00 88.38 95 ASN A C 1
ATOM 744 O O . ASN A 1 95 ? -8.707 5.652 -4.471 1.00 88.38 95 ASN A O 1
ATOM 748 N N . LEU A 1 96 ? -9.823 7.372 -3.580 1.00 89.56 96 LEU A N 1
ATOM 749 C CA . LEU A 1 96 ? -11.020 6.585 -3.257 1.00 89.56 96 LEU A CA 1
ATOM 750 C C . LEU A 1 96 ? -11.639 5.913 -4.484 1.00 89.56 96 LEU A C 1
ATOM 752 O O . LEU A 1 96 ? -12.178 4.817 -4.354 1.00 89.56 96 LEU A O 1
ATOM 756 N N . GLY A 1 97 ? -11.594 6.563 -5.651 1.00 89.50 97 GLY A N 1
ATOM 757 C CA . GLY A 1 97 ? -12.032 5.963 -6.912 1.00 89.50 97 GLY A CA 1
ATOM 758 C C . GLY A 1 97 ? -11.233 4.703 -7.241 1.00 89.50 97 GLY A C 1
ATOM 759 O O . GLY A 1 97 ? -11.810 3.646 -7.483 1.00 89.50 97 GLY A O 1
ATOM 760 N N . ARG A 1 98 ? -9.904 4.780 -7.113 1.00 90.75 98 ARG A N 1
ATOM 761 C CA . ARG A 1 98 ? -8.993 3.648 -7.332 1.00 90.75 98 ARG A CA 1
ATOM 762 C C . ARG A 1 98 ? -9.215 2.518 -6.332 1.00 90.75 98 ARG A C 1
ATOM 764 O O . ARG A 1 98 ? -9.373 1.369 -6.731 1.00 90.75 98 ARG A O 1
ATOM 771 N N . LEU A 1 99 ? -9.290 2.842 -5.039 1.00 91.69 99 LEU A N 1
ATOM 772 C CA . LEU A 1 99 ? -9.474 1.845 -3.979 1.00 91.69 99 LEU A CA 1
ATOM 773 C C . LEU A 1 99 ? -10.797 1.075 -4.131 1.00 91.69 99 LEU A C 1
ATOM 775 O O . LEU A 1 99 ? -10.856 -0.107 -3.815 1.00 91.69 99 LEU A O 1
ATOM 779 N N . LYS A 1 100 ? -11.849 1.707 -4.670 1.00 90.81 100 LYS A N 1
ATOM 780 C CA . LYS A 1 100 ? -13.142 1.050 -4.946 1.00 90.81 100 LYS A CA 1
ATOM 781 C C . LYS A 1 100 ? -13.100 0.037 -6.088 1.00 90.81 100 LYS A C 1
ATOM 783 O O . LYS A 1 100 ? -14.014 -0.779 -6.193 1.00 90.81 100 LYS A O 1
ATOM 788 N N . ARG A 1 101 ? -12.087 0.091 -6.959 1.00 90.56 101 ARG A N 1
ATOM 789 C CA . ARG A 1 101 ? -11.909 -0.891 -8.039 1.00 90.56 101 ARG A CA 1
ATOM 790 C C . ARG A 1 101 ? -11.311 -2.202 -7.563 1.00 90.56 101 ARG A C 1
ATOM 792 O O . ARG A 1 101 ? -11.366 -3.175 -8.309 1.00 90.56 101 ARG A O 1
ATOM 799 N N . LEU A 1 102 ? -10.772 -2.237 -6.349 1.00 91.31 102 LEU A N 1
ATOM 800 C CA . LEU A 1 102 ? -10.185 -3.450 -5.815 1.00 91.31 102 LEU A CA 1
ATOM 801 C C . LEU A 1 102 ? -11.253 -4.536 -5.630 1.00 91.31 102 LEU A C 1
ATOM 803 O O . LEU A 1 102 ? -12.401 -4.294 -5.233 1.00 91.31 102 LEU A O 1
ATOM 807 N N . THR A 1 103 ? -10.861 -5.753 -5.978 1.00 91.31 103 THR A N 1
ATOM 808 C CA . THR A 1 103 ? -11.578 -6.981 -5.629 1.00 91.31 103 THR A CA 1
ATOM 809 C C . THR A 1 103 ? -11.408 -7.283 -4.144 1.00 91.31 103 THR A C 1
ATOM 811 O O . THR A 1 103 ? -10.537 -6.717 -3.486 1.00 91.31 103 THR A O 1
ATOM 814 N N . ASP A 1 104 ? -12.241 -8.170 -3.611 1.00 91.69 104 ASP A N 1
ATOM 815 C CA . ASP A 1 104 ? -12.184 -8.522 -2.192 1.00 91.69 104 ASP A CA 1
ATOM 816 C C . ASP A 1 104 ? -10.839 -9.186 -1.847 1.00 91.69 104 ASP A C 1
ATOM 818 O O . ASP A 1 104 ? -10.225 -8.810 -0.855 1.00 91.69 104 ASP A O 1
ATOM 822 N N . ASP A 1 105 ? -10.310 -10.032 -2.737 1.00 91.12 105 ASP A N 1
ATOM 823 C CA . ASP A 1 105 ? -8.981 -10.644 -2.598 1.00 91.12 105 ASP A CA 1
ATOM 824 C C . ASP A 1 105 ? -7.850 -9.598 -2.595 1.00 91.12 105 ASP A C 1
ATOM 826 O O . ASP A 1 105 ? -6.877 -9.696 -1.843 1.00 91.12 105 ASP A O 1
ATOM 830 N N . GLN A 1 106 ? -7.965 -8.557 -3.427 1.00 91.81 106 GLN A N 1
ATOM 831 C CA . GLN A 1 106 ? -6.994 -7.459 -3.446 1.00 91.81 106 GLN A CA 1
ATOM 832 C C . GLN A 1 106 ? -7.081 -6.602 -2.183 1.00 91.81 106 GLN A C 1
ATOM 834 O O . GLN A 1 106 ? -6.051 -6.153 -1.687 1.00 91.81 106 GLN A O 1
ATOM 839 N N . ILE A 1 107 ? -8.289 -6.379 -1.660 1.00 95.00 107 ILE A N 1
ATOM 840 C CA . ILE A 1 107 ? -8.495 -5.703 -0.375 1.00 95.00 107 ILE A CA 1
ATOM 841 C C . ILE A 1 107 ? -7.828 -6.507 0.743 1.00 95.00 107 ILE A C 1
ATOM 843 O O . ILE A 1 107 ? -7.086 -5.927 1.531 1.00 95.00 107 ILE A O 1
ATOM 847 N N . ASP A 1 108 ? -8.032 -7.824 0.777 1.00 94.69 108 ASP A N 1
ATOM 848 C CA . ASP A 1 108 ? -7.425 -8.711 1.776 1.00 94.69 108 ASP A CA 1
ATOM 849 C C . ASP A 1 108 ? -5.896 -8.667 1.694 1.00 94.69 108 ASP A C 1
ATOM 851 O O . ASP A 1 108 ? -5.221 -8.478 2.702 1.00 94.69 108 ASP A O 1
ATOM 855 N N . THR A 1 109 ? -5.350 -8.685 0.477 1.00 94.19 109 THR A N 1
ATOM 856 C CA . THR A 1 109 ? -3.905 -8.541 0.247 1.00 94.19 109 THR A CA 1
ATOM 857 C C . THR A 1 109 ? -3.367 -7.199 0.765 1.00 94.19 109 THR A C 1
ATOM 859 O O . THR A 1 109 ? -2.282 -7.148 1.342 1.00 94.19 109 THR A O 1
ATOM 862 N N . VAL A 1 110 ? -4.104 -6.096 0.580 1.00 95.75 110 VAL A N 1
ATOM 863 C CA . VAL A 1 110 ? -3.712 -4.781 1.119 1.00 95.75 110 VAL A CA 1
ATOM 864 C C . VAL A 1 110 ? -3.768 -4.772 2.646 1.00 95.75 110 VAL A C 1
ATOM 866 O O . VAL A 1 110 ? -2.871 -4.216 3.277 1.00 95.75 110 VAL A O 1
ATOM 869 N N . VAL A 1 111 ? -4.788 -5.387 3.249 1.00 96.81 111 VAL A N 1
ATOM 870 C CA . VAL A 1 111 ? -4.900 -5.518 4.710 1.00 96.81 111 VAL A CA 1
ATOM 871 C C . VAL A 1 111 ? -3.702 -6.283 5.270 1.00 96.81 111 VAL A C 1
ATOM 873 O O . VAL A 1 111 ? -3.061 -5.800 6.203 1.00 96.81 111 VAL A O 1
ATOM 876 N N . ASP A 1 112 ? -3.363 -7.428 4.681 1.00 97.00 112 ASP A N 1
ATOM 877 C CA . ASP A 1 112 ? -2.230 -8.246 5.117 1.00 97.00 112 ASP A CA 1
ATOM 878 C C . ASP A 1 112 ? -0.899 -7.504 4.951 1.00 97.00 112 ASP A C 1
ATOM 880 O O . ASP A 1 112 ? -0.068 -7.504 5.861 1.00 97.00 112 ASP A O 1
ATOM 884 N N . PHE A 1 113 ? -0.721 -6.789 3.835 1.00 96.62 113 PHE A N 1
ATOM 885 C CA . PHE A 1 113 ? 0.434 -5.916 3.632 1.00 96.62 113 PHE A CA 1
ATOM 886 C C . PHE A 1 113 ? 0.539 -4.835 4.715 1.00 96.62 113 PHE A C 1
ATOM 888 O O . PHE A 1 113 ? 1.607 -4.645 5.293 1.00 96.62 113 PHE A O 1
ATOM 895 N N . LEU A 1 114 ? -0.554 -4.132 5.019 1.00 97.12 114 LEU A N 1
ATOM 896 C CA . LEU A 1 114 ? -0.547 -3.070 6.024 1.00 97.12 114 LEU A CA 1
ATOM 897 C C . LEU A 1 114 ? -0.270 -3.604 7.430 1.00 97.12 114 LEU A C 1
ATOM 899 O O . LEU A 1 114 ? 0.445 -2.952 8.186 1.00 97.12 114 LEU A O 1
ATOM 903 N N . ARG A 1 115 ? -0.777 -4.792 7.776 1.00 97.62 115 ARG A N 1
ATOM 904 C CA . ARG A 1 115 ? -0.439 -5.457 9.044 1.00 97.62 115 ARG A CA 1
ATOM 905 C C . ARG A 1 115 ? 1.047 -5.783 9.117 1.00 97.62 115 ARG A C 1
ATOM 907 O O . ARG A 1 115 ? 1.692 -5.480 10.114 1.00 97.62 115 ARG A O 1
ATOM 914 N N . LEU A 1 116 ? 1.612 -6.303 8.030 1.00 96.69 116 LEU A N 1
ATOM 915 C CA . LEU A 1 116 ? 3.038 -6.599 7.960 1.00 96.69 116 LEU A CA 1
ATOM 916 C C . LEU A 1 116 ? 3.901 -5.332 8.100 1.00 96.69 116 LEU A C 1
ATOM 918 O O . LEU A 1 116 ? 4.883 -5.338 8.839 1.00 96.69 116 LEU A O 1
ATOM 922 N N . VAL A 1 117 ? 3.525 -4.232 7.436 1.00 96.00 117 VAL A N 1
ATOM 923 C CA . VAL A 1 117 ? 4.199 -2.927 7.575 1.00 96.00 117 VAL A CA 1
ATOM 924 C C . VAL A 1 117 ? 4.074 -2.394 9.002 1.00 96.00 117 VAL A C 1
ATOM 926 O O . VAL A 1 117 ? 5.064 -1.919 9.552 1.00 96.00 117 VAL A O 1
ATOM 929 N N . GLN A 1 118 ? 2.889 -2.490 9.613 1.00 96.12 118 GLN A N 1
ATOM 930 C CA . GLN A 1 118 ? 2.655 -2.092 11.003 1.00 96.12 118 GLN A CA 1
ATOM 931 C C . GLN A 1 118 ? 3.593 -2.818 11.972 1.00 96.12 118 GLN A C 1
ATOM 933 O O . GLN A 1 118 ? 4.117 -2.195 12.892 1.00 96.12 118 GLN A O 1
ATOM 938 N N . GLU A 1 119 ? 3.789 -4.121 11.778 1.00 95.62 119 GLU A N 1
ATOM 939 C CA . GLU A 1 119 ? 4.607 -4.952 12.662 1.00 95.62 119 GLU A CA 1
ATOM 940 C C . GLU A 1 119 ? 6.111 -4.753 12.458 1.00 95.62 119 GLU A C 1
ATOM 942 O O . GLU A 1 119 ? 6.875 -4.863 13.416 1.00 95.62 119 GLU A O 1
ATOM 947 N N . ARG A 1 120 ? 6.547 -4.500 11.217 1.00 94.00 120 ARG A N 1
ATOM 948 C CA . ARG A 1 120 ? 7.965 -4.603 10.842 1.00 94.00 120 ARG A CA 1
ATOM 949 C C . ARG A 1 120 ? 8.646 -3.289 10.483 1.00 94.00 120 ARG A C 1
ATOM 951 O O . ARG A 1 120 ? 9.864 -3.215 10.584 1.00 94.00 120 ARG A O 1
ATOM 958 N N . SER A 1 121 ? 7.904 -2.271 10.054 1.00 91.12 121 SER A N 1
ATOM 959 C CA . SER A 1 121 ? 8.488 -1.000 9.618 1.00 91.12 121 SER A CA 1
ATOM 960 C C . SER A 1 121 ? 8.389 0.053 10.717 1.00 91.12 121 SER A C 1
ATOM 962 O O . SER A 1 121 ? 7.301 0.539 11.027 1.00 91.12 121 SER A O 1
ATOM 964 N N . GLU A 1 122 ? 9.531 0.477 11.260 1.00 88.06 122 GLU A N 1
ATOM 965 C CA . GLU A 1 122 ? 9.578 1.605 12.202 1.00 88.06 122 GLU A CA 1
ATOM 966 C C . GLU A 1 122 ? 9.139 2.920 11.537 1.00 88.06 122 GLU A C 1
ATOM 968 O O . GLU A 1 122 ? 8.433 3.724 12.147 1.00 88.06 122 GLU A O 1
ATOM 973 N N . ALA A 1 123 ? 9.511 3.123 10.268 1.00 89.56 123 ALA A N 1
ATOM 974 C CA . ALA A 1 123 ? 9.233 4.353 9.529 1.00 89.56 123 ALA A CA 1
ATOM 975 C C . ALA A 1 123 ? 7.755 4.494 9.125 1.00 89.56 123 ALA A C 1
ATOM 977 O O . ALA A 1 123 ? 7.196 5.589 9.192 1.00 89.56 123 ALA A O 1
ATOM 978 N N . HIS A 1 124 ? 7.104 3.396 8.724 1.00 92.44 124 HIS A N 1
ATOM 979 C CA . HIS A 1 124 ? 5.762 3.432 8.128 1.00 92.44 124 HIS A CA 1
ATOM 980 C C . HIS A 1 124 ? 4.674 2.757 8.972 1.00 92.44 124 HIS A C 1
ATOM 982 O O . HIS A 1 124 ? 3.485 2.881 8.657 1.00 92.44 124 HIS A O 1
ATOM 988 N N . GLY A 1 125 ? 5.035 2.073 10.061 1.00 93.00 125 GLY A N 1
ATOM 989 C CA . GLY A 1 125 ? 4.096 1.239 10.808 1.00 93.00 125 GLY A CA 1
ATOM 990 C C . GLY A 1 125 ? 2.926 2.008 11.431 1.00 93.00 125 GLY A C 1
ATOM 991 O O . GLY A 1 125 ? 1.786 1.542 11.406 1.00 93.00 125 GLY A O 1
ATOM 992 N N . THR A 1 126 ? 3.166 3.238 11.900 1.00 94.44 126 THR A N 1
ATOM 993 C CA . THR A 1 126 ? 2.109 4.103 12.462 1.00 94.44 126 THR A CA 1
ATOM 994 C C . THR A 1 126 ? 1.059 4.496 11.415 1.00 94.44 126 THR A C 1
ATOM 996 O O . THR A 1 126 ? -0.135 4.580 11.719 1.00 94.44 126 THR A O 1
ATOM 999 N N . ASP A 1 127 ? 1.475 4.768 10.178 1.00 92.69 127 ASP A N 1
ATOM 1000 C CA . ASP A 1 127 ? 0.545 5.157 9.115 1.00 92.69 127 ASP A CA 1
ATOM 1001 C C . ASP A 1 127 ? -0.260 3.957 8.616 1.00 92.69 127 ASP A C 1
ATOM 1003 O O . ASP A 1 127 ? -1.467 4.082 8.378 1.00 92.69 127 ASP A O 1
ATOM 1007 N N . ALA A 1 128 ? 0.368 2.779 8.572 1.00 94.75 128 ALA A N 1
ATOM 1008 C CA . ALA A 1 128 ? -0.315 1.529 8.280 1.00 94.75 128 ALA A CA 1
ATOM 1009 C C . ALA A 1 128 ? -1.400 1.206 9.323 1.00 94.75 128 ALA A C 1
ATOM 1011 O O . ALA A 1 128 ? -2.553 0.965 8.954 1.00 94.75 128 ALA A O 1
ATOM 1012 N N . GLU A 1 129 ? -1.086 1.322 10.619 1.00 96.19 129 GLU A N 1
ATOM 1013 C CA . GLU A 1 129 ? -2.054 1.127 11.709 1.00 96.19 129 GLU A CA 1
ATOM 1014 C C . GLU A 1 129 ? -3.266 2.064 11.571 1.00 96.19 129 GLU A C 1
ATOM 1016 O O . GLU A 1 129 ? -4.426 1.648 11.678 1.00 96.19 129 GLU A O 1
ATOM 1021 N N . LYS A 1 130 ? -3.017 3.356 11.324 1.00 94.56 130 LYS A N 1
ATOM 1022 C CA . LYS A 1 130 ? -4.093 4.341 11.159 1.00 94.56 130 LYS A CA 1
ATOM 1023 C C . LYS A 1 130 ? -4.983 3.998 9.970 1.00 94.56 130 LYS A C 1
ATOM 1025 O O . LYS A 1 130 ? -6.199 4.165 10.067 1.00 94.56 130 LYS A O 1
ATOM 1030 N N . ALA A 1 131 ? -4.404 3.558 8.857 1.00 93.44 131 ALA A N 1
ATOM 1031 C CA . ALA A 1 131 ? -5.162 3.210 7.663 1.00 93.44 131 ALA A CA 1
ATOM 1032 C C . ALA A 1 131 ? -6.020 1.956 7.860 1.00 93.44 131 ALA A C 1
ATOM 1034 O O . ALA A 1 131 ? -7.178 1.954 7.429 1.00 93.44 131 ALA A O 1
ATOM 1035 N N . LEU A 1 132 ? -5.494 0.940 8.555 1.00 95.62 132 LEU A N 1
ATOM 1036 C CA . LEU A 1 132 ? -6.247 -0.251 8.956 1.00 95.62 132 LEU A CA 1
ATOM 1037 C C . LEU A 1 132 ? -7.506 0.137 9.734 1.00 95.62 132 LEU A C 1
ATOM 1039 O O . LEU A 1 132 ? -8.623 -0.102 9.269 1.00 95.62 132 LEU A O 1
ATOM 1043 N N . LYS A 1 133 ? -7.328 0.864 10.843 1.00 94.62 133 LYS A N 1
ATOM 1044 C CA . LYS A 1 133 ? -8.422 1.264 11.741 1.00 94.62 133 LYS A CA 1
ATOM 1045 C C . LYS A 1 133 ? -9.460 2.168 11.079 1.00 94.62 133 LYS A C 1
ATOM 1047 O O . LYS A 1 133 ? -10.642 2.093 11.399 1.00 94.62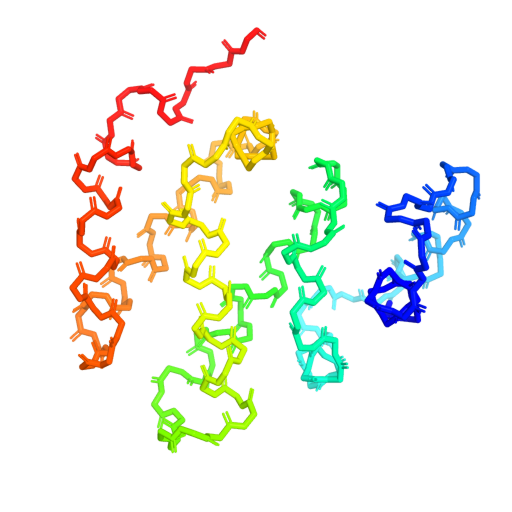 133 LYS A O 1
ATOM 1052 N N . ARG A 1 134 ? -9.023 3.080 10.208 1.00 92.19 134 ARG A N 1
ATOM 1053 C CA . ARG A 1 134 ? -9.904 4.111 9.632 1.00 92.19 134 ARG A CA 1
ATOM 1054 C C . ARG A 1 134 ? -10.670 3.651 8.403 1.00 92.19 134 ARG A C 1
ATOM 1056 O O . ARG A 1 134 ? -11.677 4.273 8.085 1.00 92.19 134 ARG A O 1
ATOM 1063 N N . TYR A 1 135 ? -10.177 2.646 7.685 1.00 92.50 135 TYR A N 1
ATOM 1064 C CA . TYR A 1 135 ? -10.786 2.248 6.422 1.00 92.50 135 TYR A CA 1
ATOM 1065 C C . TYR A 1 135 ? -10.717 0.751 6.166 1.00 92.50 135 TYR A C 1
ATOM 1067 O O . TYR A 1 135 ? -11.766 0.138 5.987 1.00 92.50 135 TYR A O 1
ATOM 1075 N N . TRP A 1 136 ? -9.521 0.165 6.130 1.00 94.81 136 TRP A N 1
ATOM 1076 C CA . TRP A 1 136 ? -9.340 -1.175 5.565 1.00 94.81 136 TRP A CA 1
ATOM 1077 C C . TRP A 1 136 ? -10.003 -2.289 6.376 1.00 94.81 136 TRP A C 1
ATOM 1079 O O . TRP A 1 136 ? -10.499 -3.245 5.790 1.00 94.81 136 TRP A O 1
ATOM 1089 N N . GLU A 1 137 ? -10.106 -2.135 7.695 1.00 93.50 137 GLU A N 1
ATOM 1090 C CA . GLU A 1 137 ? -10.823 -3.079 8.565 1.00 93.50 137 GLU A CA 1
ATOM 1091 C C . GLU A 1 137 ? -12.303 -2.704 8.765 1.00 93.50 137 GLU A C 1
ATOM 1093 O O . GLU A 1 137 ? -13.009 -3.301 9.577 1.00 93.50 137 GLU A O 1
ATOM 1098 N N . THR A 1 138 ? -12.803 -1.710 8.027 1.00 92.62 138 THR A N 1
ATOM 1099 C CA . THR A 1 138 ? -14.196 -1.258 8.111 1.00 92.62 138 THR A CA 1
ATOM 1100 C C . THR A 1 138 ? -15.036 -1.826 6.961 1.00 92.62 138 THR A C 1
ATOM 1102 O O . THR A 1 138 ? -14.510 -2.097 5.878 1.00 92.62 138 THR A O 1
ATOM 1105 N N . PRO A 1 139 ? -16.372 -1.918 7.114 1.00 90.62 139 PRO A N 1
ATOM 1106 C CA . PRO A 1 139 ? -17.256 -2.308 6.013 1.00 90.62 139 PRO A CA 1
ATOM 1107 C C . PRO A 1 139 ? -17.180 -1.379 4.791 1.00 90.62 139 PRO A C 1
ATOM 1109 O O . PRO A 1 139 ? -17.561 -1.778 3.691 1.00 90.62 139 PRO A O 1
ATOM 1112 N N . GLU A 1 140 ? -16.701 -0.139 4.960 1.00 88.75 140 GLU A N 1
ATOM 1113 C CA . GLU A 1 140 ? -16.570 0.823 3.863 1.00 88.75 140 GLU A CA 1
ATOM 1114 C C . GLU A 1 140 ? -15.616 0.318 2.777 1.00 88.75 140 GLU A C 1
ATOM 1116 O O . GLU A 1 140 ? -15.908 0.500 1.595 1.00 88.75 140 GLU A O 1
ATOM 1121 N N . ALA A 1 141 ? -14.530 -0.368 3.154 1.00 88.88 141 ALA A N 1
ATOM 1122 C CA . ALA A 1 141 ? -13.541 -0.877 2.205 1.00 88.88 141 ALA A CA 1
ATOM 1123 C C . ALA A 1 141 ? -14.127 -1.869 1.195 1.00 88.88 141 ALA A C 1
ATOM 1125 O O . ALA A 1 141 ? -13.677 -1.918 0.055 1.00 88.88 141 ALA A O 1
ATOM 1126 N N . ARG A 1 142 ? -15.175 -2.601 1.588 1.00 91.31 142 ARG A N 1
ATOM 1127 C CA . ARG A 1 142 ? -15.838 -3.617 0.756 1.00 91.31 142 ARG A CA 1
ATOM 1128 C C . ARG A 1 142 ? -17.123 -3.124 0.097 1.00 91.31 142 ARG A C 1
ATOM 1130 O O . ARG A 1 142 ? -17.788 -3.870 -0.621 1.00 91.31 142 ARG A O 1
ATOM 1137 N N . LYS A 1 143 ? -17.514 -1.868 0.321 1.00 87.12 143 LYS A N 1
ATOM 1138 C CA . LYS A 1 143 ? -18.752 -1.325 -0.236 1.00 87.12 143 LYS A CA 1
ATOM 1139 C C . LYS A 1 143 ? -18.579 -1.026 -1.730 1.00 87.12 143 LYS A C 1
ATOM 1141 O O . LYS A 1 143 ? -18.087 0.039 -2.106 1.00 87.12 143 LYS A O 1
ATOM 1146 N N . LYS A 1 144 ? -19.025 -1.953 -2.584 1.00 74.94 144 LYS A N 1
ATOM 1147 C CA . LYS A 1 144 ? -19.153 -1.732 -4.035 1.00 74.94 144 LYS A CA 1
ATOM 1148 C C . LYS A 1 144 ? -20.190 -0.620 -4.291 1.00 74.94 144 LYS A C 1
ATOM 1150 O O . LYS A 1 144 ? -21.179 -0.519 -3.561 1.00 74.94 144 LYS A O 1
ATOM 1155 N N . ARG A 1 145 ? -19.925 0.252 -5.269 1.00 61.66 145 ARG A N 1
ATOM 1156 C CA . ARG A 1 145 ? -20.886 1.261 -5.750 1.00 61.66 145 ARG A CA 1
ATOM 1157 C C . ARG A 1 145 ? -21.812 0.669 -6.796 1.00 61.66 145 ARG A C 1
ATOM 1159 O O . ARG A 1 145 ? -21.309 -0.155 -7.588 1.00 61.66 145 ARG A O 1
#

Sequence (145 aa):
MRQALLADQGMSRCITTPKWEAERLKDGAIPWPMLSDALVECRDGLAHLDEESFAYYLGGFLRFAVNHLDASLLSPEDELLGSVVFSVTQRSNYNLGRLKRLTDDQIDTVVDFLRLVQERSEAHGTDAEKALKRYWETPEARKKR